Protein AF-A0A661V3Y6-F1 (afdb_monomer)

Nearest PDB structures (foldseek):
  3wpa-assembly1_A  TM=3.436E-01  e=5.098E+00  Acinetobacter sp. Tol 5
  5da0-assembly1_A  TM=2.849E-01  e=3.685E+00  Deinococcus geothermalis DSM 11300
  8yt8-assembly1_B  TM=3.096E-01  e=4.477E+00  Mus musculus
  9c3c-assembly1_b  TM=3.943E-01  e=8.031E+00  Oryctolagus cuniculus

pLDDT: mean 80.3, std 17.15, range [46.25, 97.94]

Sequence (78 aa):
MKYKTRTIYLIPIVLLLSSLTLANVGPHLPGTQAQSPNRVGLVVRFGDGSLVTRCVEFSEPEISGYDVLTRSGLNVVA

Mean predicted aligned error: 14.21 Å

Structure (mmCIF, N/CA/C/O backbone):
data_AF-A0A661V3Y6-F1
#
_entry.id   AF-A0A661V3Y6-F1
#
loop_
_atom_site.group_PDB
_atom_site.id
_atom_site.type_symbol
_atom_site.label_atom_id
_atom_site.label_alt_id
_atom_site.label_comp_id
_atom_site.label_asym_id
_atom_site.label_entity_id
_atom_site.label_seq_id
_atom_site.pdbx_PDB_ins_code
_atom_site.Cartn_x
_atom_site.Cartn_y
_atom_site.Cartn_z
_atom_site.occupancy
_atom_site.B_iso_or_equiv
_atom_site.auth_seq_id
_atom_site.auth_comp_id
_atom_site.auth_asym_id
_atom_site.auth_atom_id
_atom_site.pdbx_PDB_model_num
ATOM 1 N N . MET A 1 1 ? 69.934 -6.254 -33.553 1.00 48.44 1 MET A N 1
ATOM 2 C CA . MET A 1 1 ? 68.822 -5.366 -33.977 1.00 48.44 1 MET A CA 1
ATOM 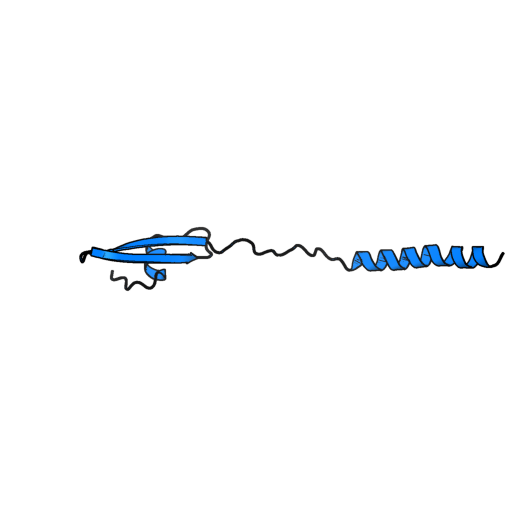3 C C . MET A 1 1 ? 67.487 -6.109 -34.206 1.00 48.44 1 MET A C 1
ATOM 5 O O . MET A 1 1 ? 66.653 -5.615 -34.945 1.00 48.44 1 MET A O 1
ATOM 9 N N . LYS A 1 2 ? 67.229 -7.266 -33.563 1.00 46.25 2 LYS A N 1
ATOM 10 C CA . LYS A 1 2 ? 66.006 -8.079 -33.784 1.00 46.25 2 LYS A CA 1
ATOM 11 C C . LYS A 1 2 ? 64.845 -7.758 -32.820 1.00 46.25 2 LYS A C 1
ATOM 13 O O . LYS A 1 2 ? 63.697 -8.055 -33.125 1.00 46.25 2 LYS A O 1
ATOM 18 N N . TYR A 1 3 ? 65.135 -7.121 -31.678 1.00 51.91 3 TYR A N 1
ATOM 19 C CA . TYR A 1 3 ? 64.122 -6.733 -30.687 1.00 51.91 3 TYR A CA 1
ATOM 20 C C . TYR A 1 3 ? 63.284 -5.528 -31.148 1.00 51.91 3 TYR A C 1
ATOM 22 O O . TYR A 1 3 ? 62.087 -5.494 -30.909 1.00 51.91 3 TYR A O 1
ATOM 30 N N . LYS A 1 4 ? 63.886 -4.586 -31.890 1.00 53.03 4 LYS A N 1
ATOM 31 C CA . LYS A 1 4 ? 63.233 -3.343 -32.333 1.00 53.03 4 LYS A CA 1
ATOM 32 C C . LYS A 1 4 ? 62.111 -3.607 -33.346 1.00 53.03 4 LYS A C 1
ATOM 34 O O . LYS A 1 4 ? 61.035 -3.039 -33.228 1.00 53.03 4 LYS A O 1
ATOM 39 N N . THR A 1 5 ? 62.336 -4.531 -34.282 1.00 52.50 5 THR A N 1
ATOM 40 C CA . THR A 1 5 ? 61.356 -4.925 -35.305 1.00 52.50 5 THR A CA 1
ATOM 41 C C . THR A 1 5 ? 60.176 -5.678 -34.696 1.00 52.50 5 THR A C 1
ATOM 43 O O . THR A 1 5 ? 59.033 -5.387 -35.021 1.00 52.50 5 THR A O 1
ATOM 46 N N . ARG A 1 6 ? 60.429 -6.587 -33.745 1.00 58.34 6 ARG A N 1
ATOM 47 C CA . ARG A 1 6 ? 59.365 -7.328 -33.052 1.00 58.34 6 ARG A CA 1
ATOM 48 C C . ARG A 1 6 ? 58.493 -6.396 -32.199 1.00 58.34 6 ARG A C 1
ATOM 50 O O . ARG A 1 6 ? 57.281 -6.549 -32.209 1.00 58.34 6 ARG A O 1
ATOM 57 N N . THR A 1 7 ? 59.077 -5.386 -31.549 1.00 58.38 7 THR A N 1
ATOM 58 C CA . THR A 1 7 ? 58.320 -4.365 -30.800 1.00 58.38 7 THR A CA 1
ATOM 59 C C . THR A 1 7 ? 57.531 -3.420 -31.716 1.00 58.38 7 THR A C 1
ATOM 61 O O . THR A 1 7 ? 56.411 -3.054 -31.376 1.00 58.38 7 THR A O 1
ATOM 64 N N . ILE A 1 8 ? 58.061 -3.079 -32.900 1.00 68.69 8 ILE A N 1
ATOM 65 C CA . ILE A 1 8 ? 57.388 -2.211 -33.886 1.00 68.69 8 ILE A CA 1
ATOM 66 C C . ILE A 1 8 ? 56.073 -2.813 -34.396 1.00 68.69 8 ILE A C 1
ATOM 68 O O . ILE A 1 8 ? 55.116 -2.071 -34.585 1.00 68.69 8 ILE A O 1
ATOM 72 N N . TYR A 1 9 ? 55.990 -4.135 -34.574 1.00 73.44 9 TYR A N 1
ATOM 73 C CA . TYR A 1 9 ? 54.750 -4.795 -35.010 1.00 73.44 9 TYR A CA 1
ATOM 74 C C . TYR A 1 9 ? 53.770 -5.085 -33.865 1.00 73.44 9 TYR A C 1
ATOM 76 O O . TYR A 1 9 ? 52.569 -5.174 -34.101 1.00 73.44 9 TYR A O 1
ATOM 84 N N . LEU A 1 10 ? 54.245 -5.195 -32.621 1.00 74.44 10 LEU A N 1
ATOM 85 C CA . LEU A 1 10 ? 53.380 -5.469 -31.469 1.00 74.44 10 LEU A CA 1
ATOM 86 C C . LEU A 1 10 ? 52.537 -4.253 -31.057 1.00 74.44 10 LEU A C 1
ATOM 88 O O . LEU A 1 10 ? 51.393 -4.428 -30.654 1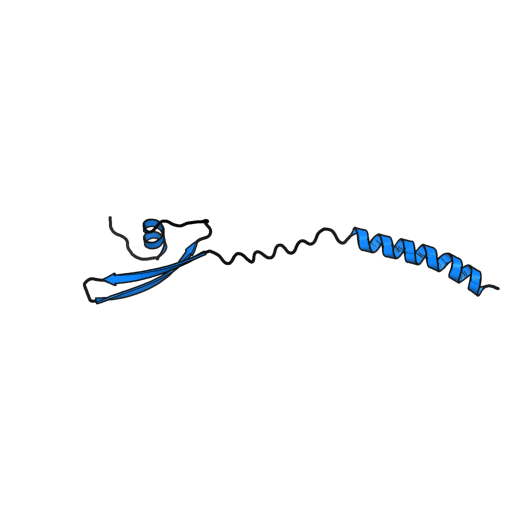.00 74.44 10 LEU A O 1
ATOM 92 N N . ILE A 1 11 ? 53.057 -3.031 -31.208 1.00 77.38 11 ILE A N 1
ATOM 93 C CA . ILE A 1 11 ? 52.334 -1.790 -30.876 1.00 77.38 11 ILE A CA 1
ATOM 94 C C . ILE A 1 11 ? 51.036 -1.618 -31.692 1.00 77.38 11 ILE A C 1
ATOM 96 O O . ILE A 1 11 ? 49.986 -1.450 -31.070 1.00 77.38 11 ILE A O 1
ATOM 100 N N . PRO A 1 12 ? 51.039 -1.690 -33.042 1.00 78.50 12 PRO A N 1
ATOM 101 C CA . PRO A 1 12 ? 49.812 -1.541 -33.820 1.00 78.50 12 PRO A CA 1
ATOM 102 C C . PRO A 1 12 ? 48.836 -2.697 -33.583 1.00 78.50 12 PRO A C 1
ATOM 104 O O . PRO A 1 12 ? 47.635 -2.463 -33.569 1.00 78.50 12 PRO A O 1
ATOM 107 N N . ILE A 1 13 ? 49.328 -3.916 -33.329 1.00 80.69 13 ILE A N 1
ATOM 108 C CA . ILE A 1 13 ? 48.486 -5.084 -33.020 1.00 80.69 13 ILE A CA 1
ATOM 109 C C . ILE A 1 13 ? 47.764 -4.905 -31.680 1.00 80.69 13 ILE A C 1
ATOM 111 O O . ILE A 1 13 ? 46.566 -5.159 -31.594 1.00 80.69 13 ILE A O 1
ATOM 115 N N . VAL A 1 14 ? 48.456 -4.419 -30.646 1.00 80.75 14 VAL A N 1
ATOM 116 C CA . VAL A 1 14 ? 47.842 -4.122 -29.341 1.00 80.75 14 VAL A CA 1
ATOM 117 C C . VAL A 1 14 ? 46.808 -3.000 -29.466 1.00 80.75 14 VAL A C 1
ATOM 119 O O . VAL A 1 14 ? 45.740 -3.099 -28.866 1.00 80.75 14 VAL A O 1
ATOM 122 N N . LEU A 1 15 ? 47.070 -1.977 -30.285 1.00 78.00 15 LEU A N 1
ATOM 123 C CA . LEU A 1 15 ? 46.125 -0.887 -30.586 1.00 78.00 15 LEU A CA 1
ATOM 124 C C . LEU A 1 15 ? 44.866 -1.379 -31.327 1.00 78.00 15 LEU A C 1
ATOM 126 O O . LEU A 1 15 ? 43.744 -0.980 -31.012 1.00 78.00 15 LEU A O 1
ATOM 130 N N . LEU A 1 16 ? 45.033 -2.297 -32.280 1.00 76.56 16 LEU A N 1
ATOM 131 C CA . LEU A 1 16 ? 43.926 -2.918 -33.014 1.00 76.56 16 LEU A CA 1
ATOM 132 C C . LEU A 1 16 ? 43.083 -3.835 -32.116 1.00 76.56 16 LEU A C 1
ATOM 134 O O . LEU A 1 16 ? 41.860 -3.824 -32.191 1.00 76.56 16 LEU A O 1
ATOM 138 N N . LEU A 1 17 ? 43.721 -4.579 -31.211 1.00 72.25 17 LEU A N 1
ATOM 139 C CA . LEU A 1 17 ? 43.030 -5.432 -30.241 1.00 72.25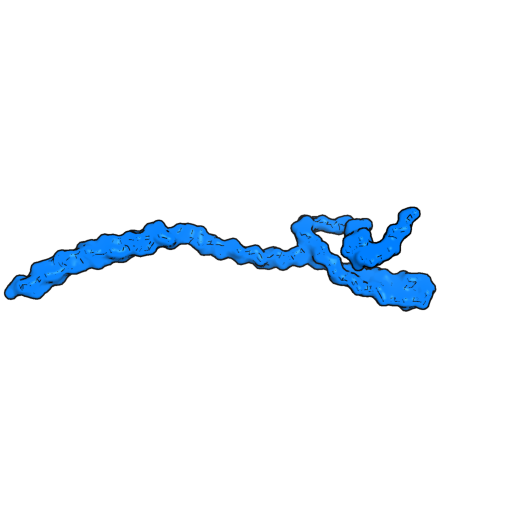 17 LE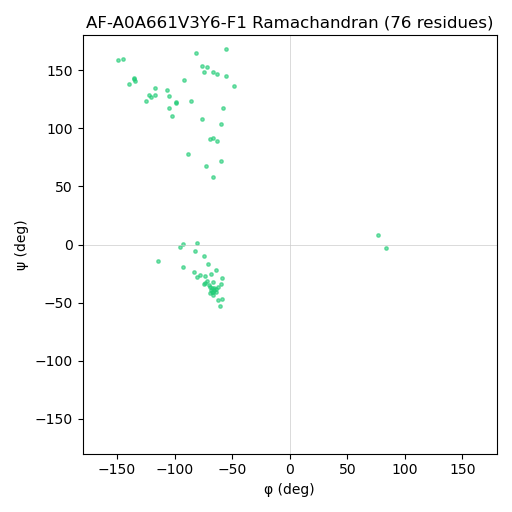U A CA 1
ATOM 140 C C . LEU A 1 17 ? 42.270 -4.620 -29.182 1.00 72.25 17 LEU A C 1
ATOM 142 O O . LEU A 1 17 ? 41.181 -5.014 -28.780 1.00 72.25 17 LEU A O 1
ATOM 146 N N . SER A 1 18 ? 42.812 -3.478 -28.752 1.00 67.69 18 SER A N 1
ATOM 147 C CA . SER A 1 18 ? 42.171 -2.605 -27.755 1.00 67.69 18 SER A CA 1
ATOM 148 C C . SER A 1 18 ? 41.044 -1.742 -28.329 1.00 67.69 18 SER A C 1
ATOM 150 O O . SER A 1 18 ? 40.101 -1.421 -27.615 1.00 67.69 18 SER A O 1
ATOM 152 N N . SER A 1 19 ? 41.066 -1.415 -29.623 1.00 65.38 19 SER A N 1
ATOM 153 C CA . SER A 1 19 ? 39.912 -0.779 -30.282 1.00 65.38 19 SER A CA 1
ATOM 154 C C . SER A 1 19 ? 38.736 -1.745 -30.479 1.00 65.38 19 SER A C 1
ATOM 156 O O . SER A 1 19 ? 37.582 -1.334 -30.363 1.00 65.38 19 SER A O 1
ATOM 158 N N . LEU A 1 20 ? 39.007 -3.041 -30.682 1.00 65.00 20 LEU A N 1
ATOM 159 C CA . LEU A 1 20 ? 37.973 -4.072 -30.822 1.00 65.00 20 LEU A CA 1
ATOM 160 C C . LEU A 1 20 ? 37.199 -4.344 -29.520 1.00 65.00 20 LEU A C 1
ATOM 162 O O . LEU A 1 20 ? 36.047 -4.772 -29.573 1.00 65.00 20 LEU A O 1
ATOM 166 N N . THR A 1 21 ? 37.793 -4.083 -28.352 1.00 60.94 21 THR A N 1
ATOM 167 C CA . THR A 1 21 ? 37.117 -4.279 -27.059 1.00 60.94 21 THR A CA 1
ATOM 168 C C . THR A 1 21 ? 36.172 -3.133 -26.696 1.00 60.94 21 THR A C 1
ATOM 170 O O . THR A 1 21 ? 35.167 -3.383 -26.033 1.00 60.94 21 THR A O 1
ATOM 173 N N . LEU A 1 22 ? 36.421 -1.900 -27.159 1.00 56.59 22 LEU A N 1
ATOM 174 C CA . LEU A 1 22 ? 35.537 -0.756 -26.886 1.00 56.59 22 LEU A CA 1
ATOM 175 C C . LEU A 1 22 ? 34.224 -0.803 -27.682 1.00 56.59 22 LEU A C 1
ATOM 177 O O . LEU A 1 22 ? 33.214 -0.291 -27.211 1.00 56.59 22 LEU A O 1
ATOM 181 N N . ALA A 1 23 ? 34.207 -1.442 -28.855 1.00 59.59 23 ALA A N 1
ATOM 182 C CA . ALA A 1 23 ? 33.015 -1.519 -29.705 1.00 59.59 23 ALA A CA 1
ATOM 183 C C . ALA A 1 23 ? 31.898 -2.429 -29.148 1.00 59.59 23 ALA A C 1
ATOM 185 O O . ALA A 1 23 ? 30.757 -2.326 -29.588 1.00 59.59 23 ALA A O 1
ATOM 186 N N . ASN A 1 24 ? 32.211 -3.304 -28.183 1.00 57.22 24 ASN A N 1
ATOM 187 C CA . ASN A 1 24 ? 31.247 -4.223 -27.562 1.00 57.22 24 ASN A CA 1
ATOM 188 C C . ASN A 1 24 ? 30.643 -3.702 -26.252 1.00 57.22 24 ASN A C 1
ATOM 190 O O . ASN A 1 24 ? 29.776 -4.359 -25.678 1.00 57.22 24 ASN A O 1
ATOM 194 N N . VAL A 1 25 ? 31.060 -2.528 -25.776 1.00 59.59 25 VAL A N 1
ATOM 195 C CA . VAL A 1 25 ? 30.374 -1.851 -24.675 1.00 59.59 25 VAL A CA 1
ATOM 196 C C . VAL A 1 25 ? 29.290 -0.986 -25.307 1.00 59.59 25 VAL A C 1
ATOM 198 O O . VAL A 1 25 ? 29.451 0.218 -25.492 1.00 59.59 25 VAL A O 1
ATOM 201 N N . GLY A 1 26 ? 28.185 -1.621 -25.711 1.00 63.72 26 GLY A N 1
ATOM 202 C CA . GLY A 1 26 ? 26.963 -0.886 -26.034 1.00 63.72 26 GLY A CA 1
ATOM 203 C C . GLY A 1 26 ? 26.550 -0.009 -24.844 1.00 63.72 26 GLY A C 1
ATOM 204 O O . GLY A 1 26 ? 27.087 -0.177 -23.746 1.00 63.72 26 GLY A O 1
ATOM 205 N N . PRO A 1 27 ? 25.603 0.928 -25.004 1.00 61.31 27 PRO A N 1
ATOM 206 C CA . PRO A 1 27 ? 25.068 1.674 -23.875 1.00 61.31 27 PRO A CA 1
ATOM 207 C C . PRO A 1 27 ? 24.371 0.691 -22.928 1.00 61.31 27 PRO A C 1
ATOM 209 O O . PRO A 1 27 ? 23.177 0.424 -23.036 1.00 61.31 27 PRO A O 1
ATOM 212 N N . HIS A 1 28 ? 25.129 0.142 -21.983 1.00 58.69 28 HIS A N 1
ATOM 213 C CA . HIS A 1 28 ? 24.626 -0.502 -20.785 1.00 58.69 28 HIS A CA 1
ATOM 214 C C . HIS A 1 28 ? 24.132 0.641 -19.908 1.00 58.69 28 HIS A C 1
ATOM 216 O O . HIS A 1 28 ? 24.741 0.987 -18.899 1.00 58.69 28 HIS A O 1
ATOM 222 N N . LEU A 1 29 ? 23.062 1.300 -20.354 1.00 61.09 29 LEU A N 1
ATOM 223 C CA . LEU A 1 29 ? 22.264 2.126 -19.478 1.00 61.09 29 LEU A CA 1
ATOM 224 C C . LEU A 1 29 ? 21.814 1.168 -18.381 1.00 61.09 29 LEU A C 1
ATOM 226 O O . LEU A 1 29 ? 21.157 0.170 -18.697 1.00 61.09 29 LEU A O 1
ATOM 230 N N . PRO A 1 30 ? 22.193 1.393 -17.116 1.00 54.53 30 PRO A N 1
ATOM 231 C CA . PRO A 1 30 ? 21.554 0.674 -16.045 1.00 54.53 30 PRO A CA 1
ATOM 232 C C . PRO A 1 30 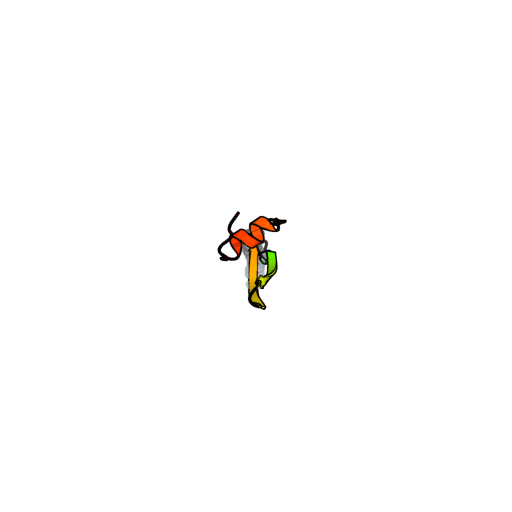? 20.078 1.051 -16.139 1.00 54.53 30 PRO A C 1
ATOM 234 O O . PRO A 1 30 ? 19.667 2.144 -15.760 1.00 54.53 30 PRO A O 1
ATOM 237 N N . GLY A 1 31 ? 19.268 0.139 -16.670 1.00 57.53 31 GLY A N 1
ATOM 238 C CA . GLY A 1 31 ? 17.841 0.098 -16.411 1.00 57.53 31 GLY A CA 1
ATOM 239 C C . GLY A 1 31 ? 17.640 -0.254 -14.943 1.00 57.53 31 GLY A C 1
ATOM 240 O O . GLY A 1 31 ? 17.055 -1.281 -14.622 1.00 57.53 31 GLY A O 1
ATOM 241 N N . THR A 1 32 ? 18.185 0.555 -14.035 1.00 57.34 32 THR A N 1
ATOM 242 C CA . THR A 1 32 ? 17.781 0.578 -12.641 1.00 57.34 32 THR A CA 1
ATOM 243 C C . THR A 1 32 ? 16.361 1.108 -12.645 1.00 57.34 32 THR A C 1
ATOM 245 O O . THR A 1 32 ? 16.134 2.315 -12.623 1.00 57.34 32 THR A O 1
ATOM 248 N N . GLN A 1 33 ? 15.407 0.183 -12.723 1.00 57.62 33 GLN A N 1
ATOM 249 C CA . GLN A 1 33 ? 14.023 0.359 -12.297 1.00 57.62 33 GLN A CA 1
ATOM 250 C C . GLN A 1 33 ? 14.039 0.707 -10.797 1.00 57.62 33 GLN A C 1
ATOM 252 O O . GLN A 1 33 ? 13.778 -0.132 -9.943 1.00 57.62 33 GLN A O 1
ATOM 257 N N . ALA A 1 34 ? 14.473 1.925 -10.469 1.00 54.16 34 ALA A N 1
ATOM 258 C CA . ALA A 1 34 ? 14.545 2.452 -9.111 1.00 54.16 34 ALA A CA 1
ATOM 259 C C . ALA A 1 34 ? 13.275 3.224 -8.728 1.00 54.16 34 ALA A C 1
ATOM 261 O O . ALA A 1 34 ? 13.171 3.698 -7.597 1.00 54.16 34 ALA A O 1
ATOM 262 N N . GLN A 1 35 ? 12.288 3.327 -9.625 1.00 66.50 35 GLN A N 1
ATOM 263 C CA . GLN A 1 35 ? 10.936 3.679 -9.218 1.00 66.50 35 GLN A CA 1
ATOM 264 C C . GLN A 1 35 ? 10.382 2.494 -8.421 1.00 66.50 35 GLN A C 1
ATOM 266 O O . GLN A 1 35 ? 9.814 1.556 -8.976 1.00 66.50 35 GLN A O 1
ATOM 271 N N . SER A 1 36 ? 10.582 2.525 -7.099 1.00 71.12 36 SER A N 1
ATOM 272 C CA . SER A 1 36 ? 9.738 1.747 -6.194 1.00 71.12 36 SER A CA 1
ATOM 273 C C . SER A 1 36 ? 8.288 2.021 -6.584 1.00 71.12 36 SER A C 1
ATOM 275 O O . SER A 1 36 ? 7.948 3.187 -6.805 1.00 71.12 36 SER A O 1
ATOM 277 N N . PRO A 1 37 ? 7.430 0.994 -6.643 1.00 85.31 37 PRO A N 1
ATOM 278 C CA . PRO A 1 37 ? 6.016 1.217 -6.877 1.00 85.31 37 PRO A CA 1
ATOM 279 C C . PRO A 1 37 ? 5.469 2.188 -5.822 1.00 85.31 37 PRO A C 1
ATOM 281 O O . PRO A 1 37 ? 5.944 2.216 -4.675 1.00 85.31 37 PRO A O 1
ATOM 284 N N . ASN A 1 38 ? 4.517 3.023 -6.238 1.00 93.56 38 ASN A N 1
ATOM 285 C CA . ASN A 1 38 ? 3.903 4.028 -5.386 1.00 93.56 38 ASN A CA 1
ATOM 286 C C . ASN A 1 38 ? 3.157 3.337 -4.242 1.00 93.56 38 ASN A C 1
ATOM 288 O O . ASN A 1 38 ? 2.631 2.231 -4.393 1.00 93.56 38 ASN A O 1
ATOM 292 N N . ARG A 1 39 ? 3.124 3.976 -3.070 1.00 95.94 39 ARG A N 1
ATOM 293 C CA . ARG A 1 39 ? 2.484 3.418 -1.873 1.00 95.94 39 ARG A CA 1
ATOM 294 C C . ARG A 1 39 ? 1.635 4.461 -1.175 1.00 95.94 39 ARG A C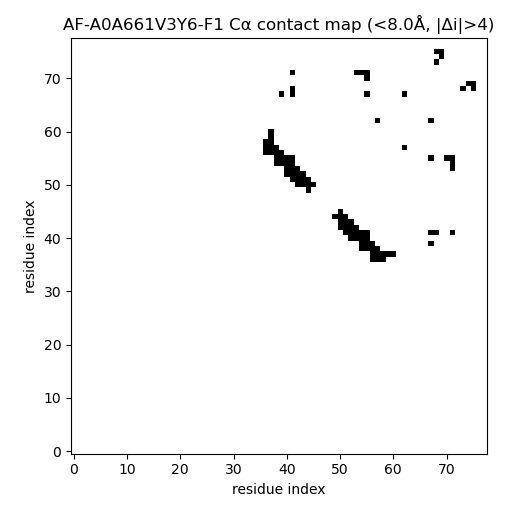 1
ATOM 296 O O . ARG A 1 39 ? 2.038 5.616 -1.060 1.00 95.94 39 ARG A O 1
ATOM 303 N N . VAL A 1 40 ? 0.495 4.028 -0.651 1.00 96.88 40 VAL A N 1
ATOM 304 C CA . VAL A 1 40 ? -0.377 4.851 0.190 1.00 96.88 40 VAL A CA 1
ATOM 305 C C . VAL A 1 40 ? -0.836 4.075 1.420 1.00 96.88 40 VAL A C 1
ATOM 307 O O . VAL A 1 40 ? -1.115 2.876 1.361 1.00 96.88 40 VAL A O 1
ATOM 310 N N . GLY A 1 41 ? -0.885 4.769 2.557 1.00 97.44 41 GLY A N 1
ATOM 311 C CA . GLY A 1 41 ? -1.433 4.236 3.798 1.00 97.44 41 GLY A CA 1
ATOM 312 C C . GLY A 1 41 ? -2.942 4.447 3.859 1.00 97.44 41 GLY A C 1
ATOM 313 O O . GLY A 1 41 ? -3.408 5.582 3.796 1.00 97.44 41 GLY A O 1
ATOM 314 N N . LEU A 1 42 ? -3.694 3.364 4.027 1.00 97.69 42 LEU A N 1
ATOM 315 C CA . LEU A 1 42 ? -5.120 3.394 4.334 1.00 97.69 42 LEU A CA 1
ATOM 316 C C . LEU A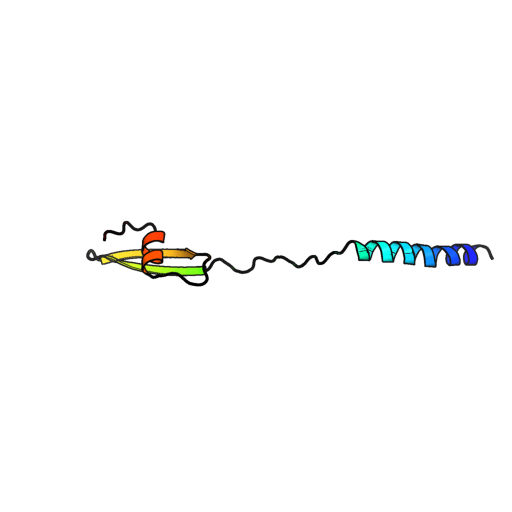 1 42 ? -5.321 3.040 5.806 1.00 97.69 42 LEU A C 1
ATOM 318 O O . LEU A 1 42 ? -4.853 1.994 6.257 1.00 97.69 42 LEU A O 1
ATOM 322 N N . VAL A 1 43 ? -6.055 3.883 6.529 1.00 97.19 43 VAL A N 1
ATOM 323 C CA . VAL A 1 43 ? -6.481 3.630 7.910 1.00 97.19 43 VAL A CA 1
ATOM 324 C C . VAL A 1 43 ? -7.996 3.759 7.982 1.00 97.19 43 VAL A C 1
ATOM 326 O O . VAL A 1 43 ? -8.547 4.806 7.647 1.00 97.19 43 VAL A O 1
ATOM 329 N N . VAL A 1 44 ? -8.663 2.706 8.446 1.00 96.38 44 VAL A N 1
ATOM 330 C CA . VAL A 1 44 ? -10.114 2.666 8.650 1.00 96.38 44 VAL A CA 1
ATOM 331 C C . VAL A 1 44 ? -10.387 2.383 10.117 1.00 96.38 44 VAL A C 1
ATOM 333 O O . VAL A 1 44 ? -9.872 1.411 10.666 1.00 96.38 44 VAL A O 1
ATOM 336 N N . ARG A 1 45 ? -11.204 3.227 10.749 1.00 96.62 45 ARG A N 1
ATOM 337 C CA . ARG A 1 45 ? -11.782 2.966 12.069 1.00 96.62 45 ARG A CA 1
ATOM 338 C C . ARG A 1 45 ? -13.247 2.603 11.877 1.00 96.62 45 ARG A C 1
ATOM 340 O O . ARG A 1 45 ? -14.011 3.428 11.379 1.00 96.62 45 ARG A O 1
ATOM 347 N N . PHE A 1 46 ? -13.620 1.393 12.258 1.00 94.69 46 PHE A N 1
ATOM 348 C CA . PHE A 1 46 ? -14.997 0.923 12.175 1.00 94.69 46 PHE A CA 1
ATOM 349 C C . PHE A 1 46 ? -15.818 1.420 13.371 1.00 94.69 46 PHE A C 1
ATOM 351 O O . PHE A 1 46 ? -15.279 1.895 14.373 1.00 94.69 46 PHE A O 1
ATOM 358 N N . GLY A 1 47 ? -17.146 1.330 13.255 1.00 95.12 47 GLY A N 1
ATOM 359 C CA . GLY A 1 47 ? -18.073 1.780 14.300 1.00 95.12 47 GLY A CA 1
ATOM 360 C C . GLY A 1 47 ? -17.965 0.996 15.613 1.00 95.12 47 GLY A C 1
ATOM 361 O O . GLY A 1 47 ? -18.311 1.524 16.663 1.00 95.12 47 GLY A O 1
ATOM 362 N N . ASP A 1 48 ? -17.434 -0.226 15.566 1.00 95.81 48 ASP A N 1
ATOM 363 C CA . ASP A 1 48 ? -17.125 -1.060 16.735 1.00 95.81 48 ASP A CA 1
ATOM 364 C C . ASP A 1 48 ? -15.791 -0.689 17.416 1.00 95.81 48 ASP A C 1
ATOM 366 O O . ASP A 1 48 ? -15.388 -1.316 18.393 1.00 95.81 48 ASP A O 1
ATOM 370 N N . GLY A 1 49 ? -15.097 0.334 16.907 1.00 95.88 49 GLY A N 1
ATOM 371 C CA . GLY A 1 49 ? -13.807 0.791 17.412 1.00 95.88 49 GLY A CA 1
ATOM 372 C C . GLY A 1 49 ? -12.607 0.007 16.879 1.00 95.88 49 GLY A C 1
ATOM 373 O O . GLY A 1 49 ? -11.473 0.388 17.178 1.00 95.88 49 GLY A O 1
ATOM 374 N N . SER A 1 50 ? -12.812 -1.037 16.069 1.00 96.38 50 SER A N 1
ATOM 375 C CA . SER A 1 50 ? -11.713 -1.753 15.421 1.00 96.38 50 SER A CA 1
ATOM 376 C C . SER A 1 50 ? -10.995 -0.866 14.399 1.00 96.38 50 SER A C 1
ATOM 378 O O . SER A 1 50 ? -11.583 0.031 13.784 1.00 96.38 50 SER A O 1
ATOM 380 N N . LEU A 1 51 ? -9.691 -1.099 14.234 1.00 97.12 51 LEU A N 1
ATOM 381 C CA . LEU A 1 51 ? -8.834 -0.339 13.330 1.00 97.12 51 LEU A CA 1
ATOM 382 C C . LEU A 1 51 ? -8.174 -1.280 12.326 1.00 97.12 51 LEU A C 1
ATOM 384 O O . LEU A 1 51 ? -7.536 -2.261 12.711 1.00 97.12 51 LEU A O 1
ATOM 388 N N . VAL A 1 52 ? -8.290 -0.959 11.041 1.00 96.81 52 VAL A N 1
ATOM 389 C CA . VAL A 1 52 ? -7.577 -1.657 9.973 1.00 96.81 52 VAL A CA 1
ATOM 390 C C . VAL A 1 52 ? -6.632 -0.697 9.276 1.00 96.81 52 VAL A C 1
ATOM 392 O O . VAL A 1 52 ? -7.035 0.369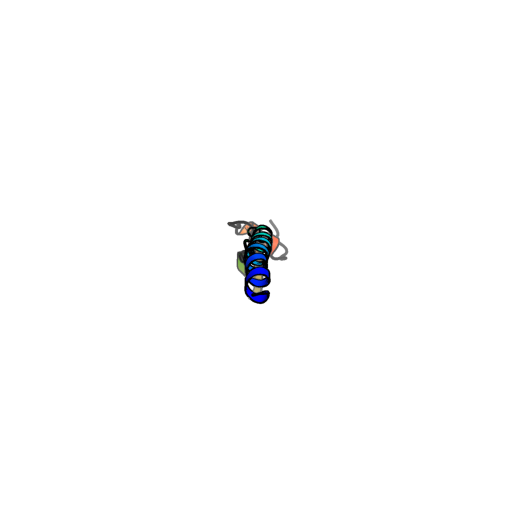 8.816 1.00 96.81 52 VAL A O 1
ATOM 395 N N . THR A 1 53 ? -5.378 -1.128 9.159 1.00 97.94 53 THR A N 1
ATOM 396 C CA . THR A 1 53 ? -4.331 -0.414 8.432 1.00 97.94 53 THR A CA 1
ATOM 397 C C . THR A 1 53 ? -3.850 -1.256 7.259 1.00 97.94 53 THR A C 1
ATOM 399 O O . THR A 1 53 ? -3.608 -2.461 7.404 1.00 97.94 53 THR A O 1
ATOM 402 N N . ARG A 1 54 ? -3.705 -0.638 6.087 1.00 97.69 54 ARG A N 1
ATOM 403 C CA . ARG A 1 54 ? -3.174 -1.270 4.872 1.00 97.69 54 ARG A CA 1
ATOM 404 C C . ARG A 1 54 ? -2.169 -0.357 4.187 1.00 97.69 54 ARG A C 1
ATOM 406 O O . ARG A 1 54 ? -2.344 0.856 4.159 1.00 97.69 54 ARG A O 1
ATOM 413 N N . CYS A 1 55 ? -1.132 -0.965 3.624 1.00 96.88 55 CYS A N 1
ATOM 414 C CA . CYS A 1 55 ? -0.233 -0.316 2.681 1.00 96.88 55 CYS A CA 1
ATOM 415 C C . CYS A 1 55 ? -0.635 -0.795 1.288 1.00 96.88 55 CYS A C 1
ATOM 417 O O . CYS A 1 55 ? -0.500 -1.982 0.992 1.00 96.88 55 CYS A O 1
ATOM 419 N N . VAL A 1 56 ? -1.196 0.103 0.484 1.00 97.00 56 VAL A N 1
ATOM 420 C CA . VAL A 1 56 ? -1.666 -0.213 -0.867 1.00 97.00 56 VAL A CA 1
ATOM 421 C C . VAL A 1 56 ? -0.598 0.223 -1.855 1.00 97.00 56 VAL A C 1
ATOM 423 O O . VAL A 1 56 ? -0.187 1.383 -1.866 1.00 97.00 56 VAL A O 1
ATOM 426 N N . GLU A 1 57 ? -0.128 -0.733 -2.648 1.00 96.06 57 GLU A N 1
ATOM 427 C CA . GLU A 1 57 ? 0.838 -0.518 -3.718 1.00 96.06 57 GLU A CA 1
ATOM 428 C C . GLU A 1 57 ? 0.113 -0.243 -5.041 1.00 96.06 57 GLU A C 1
ATOM 430 O O . GLU A 1 57 ? -0.918 -0.855 -5.326 1.00 96.06 57 GLU A O 1
ATOM 435 N N . PHE A 1 58 ? 0.643 0.677 -5.843 1.00 95.25 58 PHE A N 1
ATOM 436 C CA . PHE A 1 58 ? 0.127 1.006 -7.169 1.00 95.25 58 PHE A CA 1
ATOM 437 C C . PHE A 1 58 ? 1.262 1.468 -8.092 1.00 95.25 58 PHE A C 1
ATOM 439 O O . PHE A 1 58 ? 2.340 1.847 -7.633 1.00 95.25 58 PHE A O 1
ATOM 446 N N . SER A 1 59 ? 1.057 1.392 -9.404 1.00 92.94 59 SER A N 1
ATOM 447 C CA . SER A 1 59 ? 2.098 1.710 -10.400 1.00 92.94 59 SER A CA 1
ATOM 448 C C . SER A 1 59 ? 1.757 2.946 -11.230 1.00 92.94 59 SER A C 1
ATOM 450 O O . SER A 1 59 ? 2.615 3.495 -11.916 1.00 92.94 59 SER A O 1
ATOM 452 N N . GLU A 1 60 ? 0.505 3.385 -11.167 1.00 93.31 60 GLU A N 1
ATOM 453 C CA . GLU A 1 60 ? -0.012 4.565 -11.839 1.00 93.31 60 GLU A CA 1
ATOM 454 C C . GLU A 1 60 ? 0.527 5.856 -11.184 1.00 93.31 60 GLU A C 1
ATOM 456 O O . GLU A 1 60 ? 0.825 5.850 -9.987 1.00 93.31 60 GLU A O 1
ATOM 461 N N . PRO A 1 61 ? 0.642 6.983 -11.919 1.00 91.62 61 PRO A N 1
ATOM 462 C CA . PRO A 1 61 ? 1.105 8.258 -11.353 1.00 91.62 61 PRO A CA 1
ATOM 463 C C . PRO A 1 61 ? 0.244 8.777 -10.192 1.00 91.62 61 PRO A C 1
ATOM 465 O O . PRO A 1 61 ? 0.745 9.473 -9.313 1.00 91.62 61 PRO A O 1
ATOM 468 N N . GLU A 1 62 ? -1.041 8.428 -10.191 1.00 94.12 62 GLU A N 1
ATOM 469 C CA . GLU A 1 62 ? -2.023 8.785 -9.173 1.00 94.12 62 GLU A CA 1
ATOM 470 C C . GLU A 1 62 ? -3.029 7.646 -8.974 1.00 94.12 62 GLU A C 1
ATOM 472 O O . GLU A 1 62 ? -3.189 6.781 -9.837 1.00 94.12 62 GLU A O 1
ATOM 477 N N . ILE A 1 63 ? -3.711 7.644 -7.829 1.00 97.25 63 ILE A N 1
ATOM 478 C CA . ILE A 1 63 ? -4.748 6.667 -7.491 1.00 97.25 63 ILE A CA 1
ATOM 479 C C . ILE A 1 63 ? -5.910 7.369 -6.784 1.00 97.25 63 ILE A C 1
ATOM 481 O O . ILE A 1 63 ? -5.697 8.236 -5.933 1.00 97.25 63 ILE A O 1
ATOM 485 N N . SER A 1 64 ? -7.148 7.003 -7.125 1.00 97.38 64 SER A N 1
ATOM 486 C CA . SER A 1 64 ? -8.333 7.558 -6.467 1.00 97.38 64 SER A CA 1
ATOM 487 C C . SER A 1 64 ? -8.546 6.940 -5.081 1.00 97.38 64 SER A C 1
ATOM 489 O O . SER A 1 64 ? -8.181 5.791 -4.831 1.00 97.38 64 SER A O 1
ATOM 491 N N . GLY A 1 65 ? -9.204 7.663 -4.169 1.00 95.62 65 GLY A N 1
ATOM 492 C CA . GLY A 1 65 ? -9.531 7.118 -2.844 1.00 95.62 65 GLY A CA 1
ATOM 493 C C . GLY A 1 65 ? -10.416 5.865 -2.906 1.00 95.62 65 GLY A C 1
ATOM 494 O O . GLY A 1 65 ? -10.252 4.947 -2.104 1.00 95.62 65 GLY A O 1
ATOM 495 N N . TYR A 1 66 ? -11.311 5.794 -3.894 1.00 95.62 66 TYR A N 1
ATOM 496 C CA . TYR A 1 66 ? -12.153 4.622 -4.127 1.00 95.62 66 TYR A CA 1
ATOM 497 C C . TYR A 1 66 ? -11.335 3.404 -4.581 1.00 95.62 66 TYR A C 1
ATOM 499 O O . TYR A 1 66 ? -11.545 2.294 -4.085 1.00 95.62 66 TYR A O 1
ATOM 507 N N . ASP A 1 67 ? -10.352 3.604 -5.461 1.00 96.94 67 ASP A N 1
ATOM 508 C CA . ASP A 1 67 ? -9.455 2.530 -5.898 1.00 96.94 67 ASP A CA 1
ATOM 509 C C . ASP A 1 67 ? -8.557 2.047 -4.758 1.00 96.94 67 ASP A C 1
ATOM 511 O O . ASP A 1 67 ? -8.341 0.843 -4.624 1.00 96.94 67 ASP A O 1
ATOM 515 N N . VAL A 1 68 ? -8.091 2.949 -3.885 1.00 97.56 68 VAL A N 1
ATOM 516 C CA . VAL A 1 68 ? -7.356 2.573 -2.664 1.00 97.56 68 VAL A CA 1
ATOM 517 C C . VAL A 1 68 ? -8.208 1.665 -1.778 1.00 97.56 68 VAL A C 1
ATOM 519 O O . VAL A 1 68 ? -7.721 0.628 -1.328 1.00 97.56 68 VAL A O 1
ATOM 522 N N . LEU A 1 69 ? -9.478 2.014 -1.546 1.00 96.00 69 LEU A N 1
ATOM 523 C CA . LEU A 1 69 ? -10.403 1.191 -0.759 1.00 96.00 69 LEU A CA 1
ATOM 524 C C . LEU A 1 69 ? -10.630 -0.175 -1.414 1.00 96.00 69 LEU A C 1
ATOM 526 O O . LEU A 1 69 ? -10.478 -1.200 -0.753 1.00 96.00 69 LEU A O 1
ATOM 530 N N . THR A 1 70 ? -10.912 -0.202 -2.713 1.00 95.81 70 THR A N 1
ATOM 531 C CA . THR A 1 70 ? -11.204 -1.438 -3.456 1.00 95.81 70 THR A CA 1
ATOM 532 C C . THR A 1 70 ? -9.990 -2.372 -3.523 1.00 95.81 70 THR A C 1
ATOM 534 O O . THR A 1 70 ? -10.123 -3.583 -3.359 1.00 95.81 70 THR A O 1
ATOM 537 N N . ARG A 1 71 ? -8.778 -1.826 -3.693 1.00 96.56 71 ARG A N 1
ATOM 538 C CA . ARG A 1 71 ? -7.521 -2.597 -3.753 1.00 96.56 71 ARG A CA 1
ATOM 539 C C . ARG A 1 71 ? -6.953 -2.955 -2.371 1.00 96.56 71 ARG A C 1
ATOM 541 O O . ARG A 1 71 ? -5.984 -3.702 -2.290 1.00 96.56 71 ARG A O 1
ATOM 548 N N . SER A 1 72 ? -7.544 -2.471 -1.274 1.00 96.44 72 SER A N 1
ATOM 549 C CA . SER A 1 72 ? -7.053 -2.720 0.095 1.00 96.44 72 SER A CA 1
ATOM 550 C C . SER A 1 72 ? -7.323 -4.132 0.636 1.00 96.44 72 SER A C 1
ATOM 552 O O . SER A 1 72 ? -6.819 -4.493 1.706 1.00 96.44 72 SER A O 1
ATOM 554 N N . GLY A 1 73 ? -8.142 -4.919 -0.071 1.00 94.62 73 GLY A N 1
ATOM 555 C CA . GLY A 1 73 ? -8.627 -6.224 0.387 1.00 94.62 73 GLY A CA 1
ATOM 556 C C . GLY A 1 73 ? -9.740 -6.141 1.439 1.00 94.62 73 GLY A C 1
ATOM 557 O O . GLY A 1 73 ? -10.102 -7.161 2.023 1.00 94.62 73 GLY A O 1
ATOM 558 N N . LEU A 1 74 ? -10.272 -4.945 1.708 1.00 94.19 74 LEU A N 1
ATOM 559 C CA . LEU A 1 74 ? -11.488 -4.766 2.498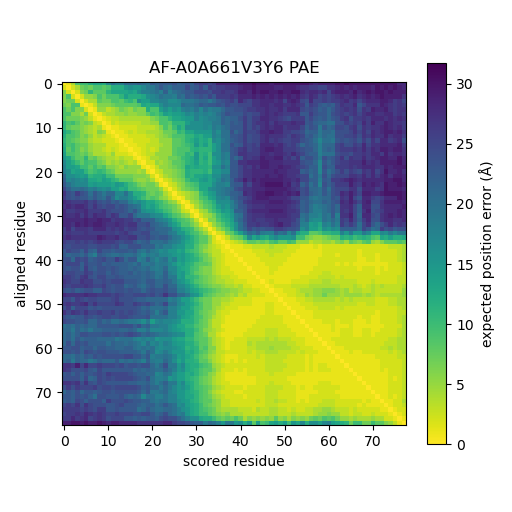 1.00 94.19 74 LEU A CA 1
ATOM 560 C C . LEU A 1 74 ? -12.724 -5.156 1.679 1.00 94.19 74 LEU A C 1
ATOM 562 O O . LEU A 1 74 ? -12.765 -4.972 0.464 1.00 94.19 74 LEU A O 1
ATOM 566 N N . ASN A 1 75 ? -13.754 -5.658 2.360 1.00 92.69 75 ASN A N 1
ATOM 567 C CA . ASN A 1 75 ? -15.070 -5.810 1.752 1.00 92.69 75 ASN A CA 1
ATOM 568 C C . ASN A 1 75 ? -15.732 -4.425 1.686 1.00 92.69 75 ASN A C 1
ATOM 570 O O . ASN A 1 75 ? -16.076 -3.853 2.721 1.00 92.69 75 ASN A O 1
ATOM 574 N N . VAL A 1 76 ? -15.838 -3.872 0.480 1.00 91.25 76 VAL A N 1
ATOM 575 C CA . VAL A 1 76 ? -16.460 -2.570 0.224 1.00 91.25 76 VAL A CA 1
ATOM 576 C C . VAL A 1 76 ? -17.889 -2.810 -0.261 1.00 91.25 76 VAL A C 1
ATOM 578 O O . VAL A 1 76 ? -18.092 -3.487 -1.266 1.00 91.25 76 VAL A O 1
ATOM 581 N N . VAL A 1 77 ? -18.868 -2.253 0.454 1.00 87.19 77 VAL A N 1
ATOM 582 C CA . VAL A 1 77 ? -20.289 -2.257 0.075 1.00 87.19 77 VAL A CA 1
ATOM 583 C C . VAL A 1 77 ? -20.684 -0.857 -0.398 1.00 87.19 77 VAL A C 1
ATOM 585 O O . VAL A 1 77 ? -20.308 0.126 0.242 1.00 87.19 77 VAL A O 1
ATOM 588 N N . ALA A 1 78 ? -21.382 -0.778 -1.532 1.00 71.81 78 ALA A N 1
ATOM 589 C CA . ALA A 1 78 ? -21.840 0.465 -2.158 1.00 71.81 78 ALA A CA 1
ATOM 590 C C . ALA A 1 78 ? -23.340 0.681 -1.934 1.00 71.81 78 ALA A C 1
ATOM 592 O O . ALA A 1 78 ? -24.075 -0.335 -1.913 1.00 71.81 78 ALA A O 1
#

Radius of gyration: 31.22 Å; Cα contacts (8 Å, |Δi|>4): 50; chains: 1; bounding box: 91×17×53 Å

Solvent-accessible surface area (backbone atoms only — not comparable to full-atom values): 5202 Å² total; per-residue (Å²): 129,71,65,61,60,57,52,62,58,46,53,60,51,52,52,54,55,56,55,61,59,58,74,71,64,62,90,78,67,80,81,69,82,70,76,69,67,44,75,46,81,47,79,46,75,48,96,87,68,51,73,49,76,41,80,40,75,45,83,61,100,70,80,54,74,66,55,53,51,63,69,55,76,56,92,81,84,133

Secondary structure (DSSP, 8-state):
-HHHHHHHHHHHHHHHHHHHHHTT-----------PPEEEEEEEE-TTS-EEEEEEEE-SS---HHHHHHHTT-----

Foldseek 3Di:
DVVVVVVVVVVVVVVVVVVVVVVPCDPVPPPPPVPDFDWDWDWDQDPVRDIDIAIAGHRDPDDDPVRCCVRRPDDDDD